Protein AF-A0A9P6BKG0-F1 (afdb_monomer)

Structure (mmCIF, N/CA/C/O backbone):
data_AF-A0A9P6BKG0-F1
#
_entry.id   AF-A0A9P6BKG0-F1
#
loop_
_atom_site.group_PDB
_atom_site.id
_atom_site.type_symbol
_atom_site.label_atom_id
_atom_site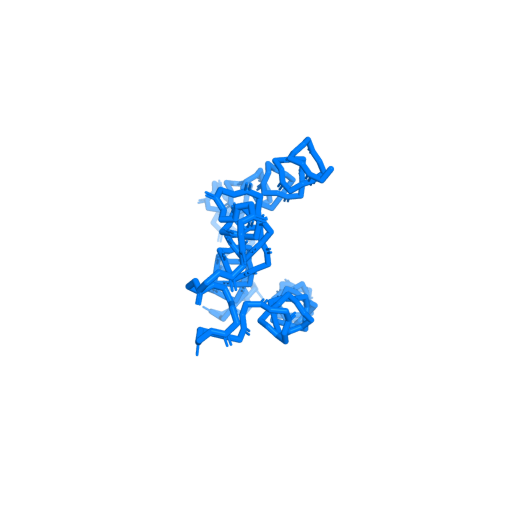.label_alt_id
_atom_site.label_comp_id
_atom_site.label_asym_id
_atom_site.label_entity_id
_atom_site.label_seq_id
_atom_site.pdbx_PDB_ins_code
_atom_site.Cartn_x
_atom_site.Cartn_y
_atom_site.Cartn_z
_atom_site.occupancy
_atom_site.B_iso_or_equiv
_atom_site.auth_seq_id
_atom_site.auth_comp_id
_atom_site.auth_asym_id
_atom_site.auth_atom_id
_atom_site.pdbx_PDB_model_num
ATOM 1 N N . ALA A 1 1 ? -1.657 -2.481 -17.716 1.00 84.94 1 ALA A N 1
ATOM 2 C CA . ALA A 1 1 ? -1.013 -2.441 -16.385 1.00 84.94 1 ALA A CA 1
ATOM 3 C C . ALA A 1 1 ? -1.294 -1.134 -15.640 1.00 84.94 1 ALA A C 1
ATOM 5 O O . ALA A 1 1 ? -1.682 -1.206 -14.482 1.00 84.94 1 ALA A O 1
ATOM 6 N N . TRP A 1 2 ? -1.176 0.038 -16.286 1.00 91.31 2 TRP A N 1
ATOM 7 C CA . TRP A 1 2 ? -1.363 1.331 -15.606 1.00 91.31 2 TRP A CA 1
ATOM 8 C C . TRP A 1 2 ? -2.754 1.499 -14.977 1.00 91.31 2 TRP A C 1
ATOM 10 O O . TRP A 1 2 ? -2.859 1.705 -13.772 1.00 91.31 2 TRP A O 1
ATOM 20 N N . ASN A 1 3 ? -3.816 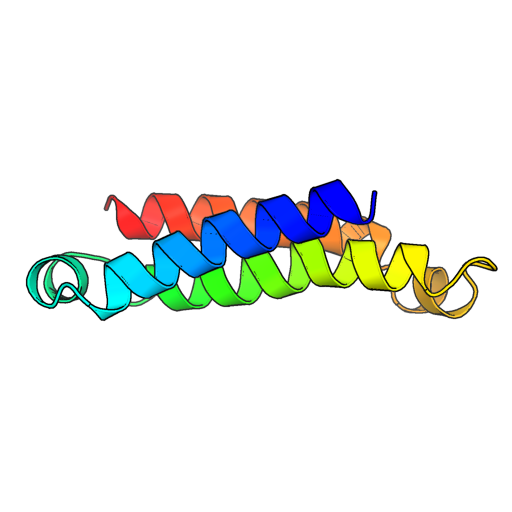1.278 -15.764 1.00 95.50 3 ASN A N 1
ATOM 21 C CA . ASN A 1 3 ? -5.197 1.306 -15.270 1.00 95.50 3 ASN A CA 1
ATOM 22 C C . ASN A 1 3 ? -5.438 0.307 -14.131 1.00 95.50 3 ASN A C 1
ATOM 24 O O . ASN A 1 3 ? -6.132 0.631 -13.178 1.00 95.50 3 ASN A O 1
ATOM 28 N N . SER A 1 4 ? -4.863 -0.895 -14.204 1.00 93.75 4 SER A N 1
ATOM 29 C CA . SER A 1 4 ? -5.030 -1.921 -13.169 1.00 93.75 4 SER A CA 1
ATOM 30 C C . SER A 1 4 ? -4.409 -1.490 -11.837 1.00 93.75 4 SER A C 1
ATOM 32 O O . SER A 1 4 ? -5.057 -1.610 -10.802 1.00 93.75 4 SER A O 1
ATOM 34 N N . ALA A 1 5 ? -3.189 -0.939 -11.862 1.00 94.12 5 ALA A N 1
ATOM 35 C CA . ALA A 1 5 ? -2.537 -0.406 -10.666 1.00 94.12 5 ALA A CA 1
ATOM 36 C C . ALA A 1 5 ? -3.312 0.783 -10.075 1.00 94.12 5 ALA A C 1
ATOM 38 O O . ALA A 1 5 ? -3.539 0.820 -8.868 1.00 94.12 5 ALA A O 1
ATOM 39 N N . ALA A 1 6 ? -3.814 1.686 -10.925 1.00 97.12 6 ALA A N 1
ATOM 40 C CA . ALA A 1 6 ? -4.639 2.813 -10.491 1.00 97.12 6 ALA A CA 1
ATOM 41 C C . ALA A 1 6 ? -5.952 2.365 -9.833 1.00 97.12 6 ALA A C 1
ATOM 43 O O . ALA A 1 6 ? -6.300 2.865 -8.765 1.00 97.12 6 ALA A O 1
ATOM 44 N N . HIS A 1 7 ? -6.650 1.384 -10.413 1.00 97.00 7 HIS A N 1
ATOM 45 C CA . HIS A 1 7 ? -7.872 0.834 -9.819 1.00 97.00 7 HIS A CA 1
ATOM 46 C C . HIS A 1 7 ? -7.600 0.182 -8.461 1.00 97.00 7 HIS A C 1
ATOM 48 O O . HIS A 1 7 ? -8.329 0.441 -7.507 1.00 97.00 7 HIS A O 1
ATOM 54 N N . ILE A 1 8 ? -6.541 -0.626 -8.340 1.00 94.50 8 ILE A N 1
ATOM 55 C CA . ILE A 1 8 ? -6.189 -1.272 -7.066 1.00 94.50 8 ILE A CA 1
ATOM 56 C C . ILE A 1 8 ? -5.836 -0.227 -6.005 1.00 94.50 8 ILE A C 1
ATOM 58 O O . ILE A 1 8 ? -6.305 -0.333 -4.870 1.00 94.50 8 ILE A O 1
ATOM 62 N N . GLN A 1 9 ? -5.060 0.796 -6.362 1.00 97.50 9 GLN A N 1
ATOM 63 C CA . GLN A 1 9 ? -4.743 1.895 -5.455 1.00 97.50 9 GLN A CA 1
ATOM 64 C C . GLN A 1 9 ? -5.998 2.647 -5.008 1.00 97.50 9 GLN A C 1
ATOM 66 O O . GLN A 1 9 ? -6.149 2.912 -3.816 1.00 97.50 9 GLN A O 1
ATOM 71 N N . LEU A 1 10 ? -6.903 2.962 -5.936 1.00 98.00 10 LEU A N 1
ATOM 72 C CA . LEU A 1 10 ? -8.143 3.669 -5.630 1.00 98.00 10 LEU A CA 1
ATOM 73 C C . LEU A 1 10 ? -9.026 2.866 -4.668 1.00 98.00 10 LEU A C 1
ATOM 75 O O . LEU A 1 10 ? -9.488 3.415 -3.672 1.00 98.00 10 LEU A O 1
ATOM 79 N N . MET A 1 11 ? -9.207 1.565 -4.913 1.00 97.38 11 MET A N 1
ATOM 80 C CA . MET A 1 11 ? -10.011 0.696 -4.045 1.00 97.38 11 MET A CA 1
ATOM 81 C C . MET A 1 11 ? -9.496 0.685 -2.598 1.00 97.38 11 MET A C 1
ATOM 83 O O . MET A 1 11 ? -10.279 0.825 -1.659 1.00 97.38 11 MET A O 1
ATOM 87 N N . HIS A 1 12 ? -8.178 0.580 -2.403 1.00 97.00 12 HIS A N 1
ATOM 88 C CA . HIS A 1 12 ? -7.586 0.595 -1.061 1.00 97.00 12 HIS A CA 1
ATOM 89 C C . HIS A 1 12 ? -7.566 1.994 -0.435 1.00 97.00 12 HIS A C 1
ATOM 91 O O . HIS A 1 12 ? -7.721 2.113 0.779 1.00 97.00 12 HIS A O 1
ATOM 97 N N . ALA A 1 13 ? -7.436 3.056 -1.235 1.00 97.25 13 ALA A N 1
ATOM 98 C CA . ALA A 1 13 ? -7.559 4.428 -0.751 1.00 97.25 13 ALA A CA 1
ATOM 99 C C . ALA A 1 13 ? -8.973 4.712 -0.222 1.00 97.25 13 ALA A C 1
ATOM 101 O O . ALA A 1 13 ? -9.114 5.279 0.861 1.00 97.25 13 ALA A O 1
ATOM 102 N N . VAL A 1 14 ? -10.015 4.260 -0.928 1.00 97.56 14 VAL A N 1
ATOM 103 C CA . VAL A 1 14 ? -11.403 4.363 -0.450 1.00 97.56 14 VAL A CA 1
ATOM 104 C C . VAL A 1 14 ? -11.594 3.571 0.845 1.00 97.56 14 VAL A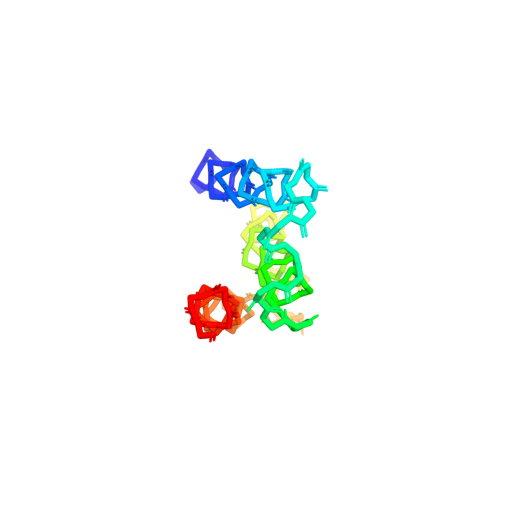 C 1
ATOM 106 O O . VAL A 1 14 ? -12.195 4.089 1.784 1.00 97.56 14 VAL A O 1
ATOM 109 N N . ALA A 1 15 ? -11.039 2.359 0.943 1.00 95.12 15 ALA A N 1
ATOM 110 C CA . ALA A 1 15 ? -11.106 1.571 2.173 1.00 95.12 15 ALA A CA 1
ATOM 111 C C . ALA A 1 15 ? -10.420 2.280 3.359 1.00 95.12 15 ALA A C 1
ATOM 113 O O . ALA A 1 15 ? -11.000 2.376 4.438 1.00 95.12 15 ALA A O 1
ATOM 114 N N . LEU A 1 16 ? -9.226 2.845 3.153 1.00 95.88 16 LEU A N 1
ATOM 115 C CA . LEU A 1 16 ? -8.510 3.622 4.173 1.00 95.88 16 LEU A CA 1
ATOM 116 C C . LEU A 1 16 ? -9.282 4.873 4.604 1.00 95.88 16 LEU A C 1
ATOM 118 O O . LEU A 1 16 ? -9.358 5.164 5.799 1.00 95.88 16 LEU A O 1
ATOM 122 N N . LEU A 1 17 ? -9.890 5.589 3.654 1.00 96.69 17 LEU A N 1
ATOM 123 C CA . LEU A 1 17 ? -10.758 6.724 3.962 1.00 96.69 17 LEU A CA 1
ATOM 124 C C . LEU A 1 17 ? -11.951 6.278 4.813 1.00 96.69 17 LEU A C 1
ATOM 126 O O . LEU A 1 17 ? -12.192 6.879 5.858 1.00 96.69 17 LEU A O 1
ATOM 130 N N . ALA A 1 18 ? -12.632 5.193 4.441 1.00 94.50 18 ALA A N 1
ATOM 131 C CA . ALA A 1 18 ? -13.757 4.654 5.206 1.00 94.50 18 ALA A CA 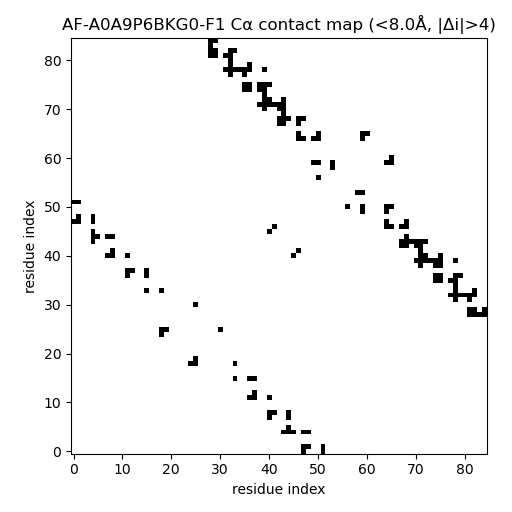1
ATOM 132 C C . ALA A 1 18 ? -13.364 4.264 6.645 1.00 94.50 18 ALA A C 1
ATOM 134 O O . ALA A 1 18 ? -14.097 4.575 7.584 1.00 94.50 18 ALA A O 1
ATOM 135 N N . ILE A 1 19 ? -12.188 3.653 6.836 1.00 92.88 19 ILE A N 1
ATOM 136 C CA . ILE A 1 19 ? -11.648 3.327 8.167 1.00 92.88 19 ILE A CA 1
ATOM 137 C C . ILE A 1 19 ? -11.380 4.607 8.971 1.00 92.88 19 ILE A C 1
ATOM 139 O O . ILE A 1 19 ? -11.775 4.699 10.132 1.00 92.88 19 ILE A O 1
ATOM 143 N N . SER A 1 20 ? -10.747 5.612 8.355 1.00 92.88 20 SER A N 1
ATOM 144 C CA . SER A 1 20 ? -10.380 6.868 9.029 1.00 92.88 20 SER A CA 1
ATOM 145 C C . SER A 1 20 ? -11.586 7.690 9.493 1.00 92.88 20 SER A C 1
ATOM 147 O O . SER A 1 20 ? -11.508 8.373 10.510 1.00 92.88 20 SER A O 1
ATOM 149 N N . GLN A 1 21 ? -12.706 7.608 8.767 1.00 94.69 21 GLN A N 1
ATOM 150 C CA . GLN A 1 21 ? -13.935 8.347 9.067 1.00 94.69 21 GLN A CA 1
ATOM 151 C C . GLN A 1 21 ? -14.839 7.624 10.075 1.00 94.69 21 GLN A C 1
ATOM 153 O O . GLN A 1 21 ? -15.866 8.170 10.472 1.00 94.69 21 GLN A O 1
ATOM 158 N N . SER A 1 22 ? -14.482 6.407 10.498 1.00 92.81 22 SER A N 1
ATOM 159 C CA . SER A 1 22 ? -15.293 5.598 11.406 1.00 92.81 22 SER A CA 1
ATOM 160 C C . SER A 1 22 ? -14.549 5.318 12.718 1.00 92.81 22 SER A C 1
ATOM 162 O O . SER A 1 22 ? -13.842 4.312 12.837 1.00 92.81 22 SER A O 1
ATOM 164 N N . PRO A 1 23 ? -14.723 6.169 13.750 1.00 88.69 23 PRO A N 1
ATOM 165 C CA . PRO A 1 23 ? -14.061 5.995 15.045 1.00 88.69 23 PRO A CA 1
ATOM 166 C C . PRO A 1 23 ? -14.372 4.647 15.706 1.00 88.69 23 PRO A C 1
ATOM 168 O O . PRO A 1 23 ? -13.526 4.069 16.383 1.00 88.69 23 PRO A O 1
ATOM 171 N N . SER A 1 24 ? -15.582 4.122 15.492 1.00 89.56 24 SER A N 1
ATOM 172 C CA . SER A 1 24 ? -16.017 2.835 16.038 1.00 89.56 24 SER A CA 1
ATOM 173 C C . SER A 1 24 ? -15.321 1.642 15.380 1.00 89.56 24 SER A C 1
ATOM 175 O O . SER A 1 24 ? -15.083 0.647 16.062 1.00 89.56 24 SER A O 1
ATOM 177 N N . VAL A 1 25 ? -14.984 1.739 14.090 1.00 88.19 25 VAL A N 1
ATOM 178 C CA . VAL A 1 25 ? -14.166 0.745 13.377 1.00 88.19 25 VAL A CA 1
ATOM 179 C C . VAL A 1 25 ? -12.719 0.859 13.832 1.00 88.19 25 VAL A C 1
ATOM 181 O O . VAL A 1 25 ? -12.113 -0.147 14.186 1.00 88.19 25 VAL A O 1
ATOM 184 N N . LEU A 1 26 ? -12.190 2.082 13.907 1.00 87.12 26 LEU A N 1
ATOM 185 C CA . LEU A 1 26 ? -10.811 2.330 14.321 1.00 87.12 26 LEU A CA 1
ATOM 186 C C . LEU A 1 26 ? -10.521 1.812 15.741 1.00 87.12 26 LEU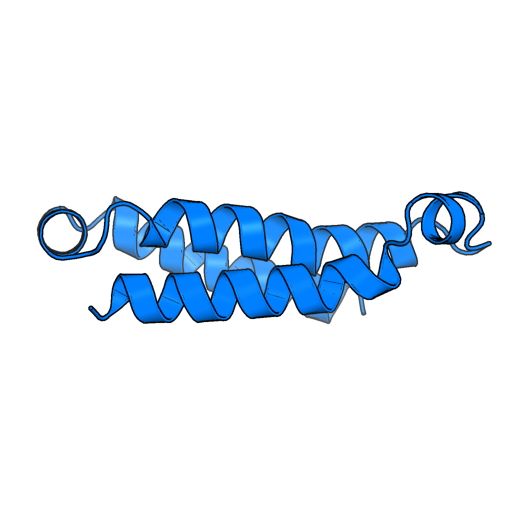 A C 1
ATOM 188 O O . LEU A 1 26 ? -9.437 1.303 15.997 1.00 87.12 26 LEU A O 1
ATOM 192 N N . ALA A 1 27 ? -11.499 1.904 16.647 1.00 87.12 27 ALA A N 1
ATOM 193 C CA . ALA A 1 27 ? -11.383 1.397 18.014 1.00 87.12 27 ALA A CA 1
ATOM 194 C C . ALA A 1 27 ? -11.452 -0.138 18.124 1.00 87.12 27 ALA A C 1
ATOM 196 O O . ALA A 1 27 ? -10.982 -0.692 19.114 1.00 87.12 27 ALA A O 1
ATOM 197 N N . ARG A 1 28 ? -12.071 -0.822 17.152 1.00 88.38 28 ARG A N 1
ATOM 198 C CA . ARG A 1 28 ? -12.250 -2.287 17.162 1.00 88.38 28 ARG A CA 1
ATOM 199 C C . ARG A 1 28 ? -11.211 -3.025 16.335 1.00 88.38 28 ARG A C 1
ATOM 201 O O . ARG A 1 28 ? -11.016 -4.208 16.555 1.00 88.38 28 ARG A O 1
ATOM 208 N N . THR A 1 29 ? -10.596 -2.342 15.379 1.00 90.00 29 THR A N 1
ATOM 209 C CA . THR A 1 29 ? -9.654 -2.949 14.450 1.00 90.00 29 THR A CA 1
ATOM 210 C C . THR A 1 29 ? -8.224 -2.905 14.973 1.00 90.00 29 THR A C 1
ATOM 212 O O . THR A 1 29 ? -7.853 -2.042 15.776 1.00 90.00 29 THR A O 1
ATOM 215 N N . SER A 1 30 ? -7.380 -3.808 14.484 1.00 92.69 30 SER A N 1
ATOM 216 C CA . SER A 1 30 ? -5.961 -3.794 14.811 1.00 92.69 30 SER A CA 1
ATOM 217 C C . SER A 1 30 ? -5.291 -2.485 14.386 1.00 92.69 30 SER A C 1
ATOM 219 O O . SER A 1 30 ? -5.414 -2.030 13.246 1.00 92.69 30 SER A O 1
ATOM 221 N N . ARG A 1 31 ? -4.438 -1.935 15.263 1.00 92.38 31 ARG A N 1
ATOM 222 C CA . ARG A 1 31 ? -3.581 -0.768 14.963 1.00 92.38 31 ARG A CA 1
ATOM 223 C C . ARG A 1 31 ? -2.680 -0.958 13.733 1.00 92.38 31 ARG A C 1
ATOM 225 O O . ARG A 1 31 ? -2.118 0.015 13.236 1.00 92.38 31 ARG A O 1
ATOM 232 N N . TYR A 1 32 ? -2.507 -2.198 13.273 1.00 94.56 32 TYR A N 1
ATOM 233 C CA . TYR A 1 32 ? -1.705 -2.542 12.102 1.00 94.56 32 TYR A CA 1
ATOM 234 C C . TYR A 1 32 ? -2.504 -2.561 10.791 1.00 94.56 32 TYR A C 1
ATOM 236 O O . TYR A 1 32 ? -1.880 -2.509 9.734 1.00 94.56 32 TYR A O 1
ATOM 244 N N . ALA A 1 33 ? -3.842 -2.575 10.827 1.00 95.06 33 ALA A N 1
ATOM 245 C CA . ALA A 1 33 ? -4.682 -2.691 9.633 1.00 95.06 33 ALA A CA 1
ATOM 246 C C . ALA A 1 33 ? -4.419 -1.562 8.621 1.00 95.06 33 ALA A C 1
ATOM 248 O O . ALA A 1 33 ? -3.988 -1.814 7.495 1.00 95.06 33 ALA A O 1
ATOM 249 N N . ALA A 1 34 ? -4.588 -0.303 9.040 1.00 94.88 34 ALA A N 1
ATOM 250 C CA . ALA A 1 34 ? -4.396 0.847 8.157 1.00 94.88 34 ALA A CA 1
ATOM 251 C C . ALA A 1 34 ? -2.938 1.002 7.658 1.00 94.88 34 ALA A C 1
ATOM 253 O O . ALA A 1 34 ? -2.750 1.171 6.451 1.00 94.88 34 ALA A O 1
ATOM 254 N N . PRO A 1 35 ? -1.889 0.882 8.503 1.00 96.38 35 PRO A N 1
ATOM 255 C CA . PRO A 1 35 ? -0.505 0.904 8.026 1.00 96.38 35 PRO A CA 1
ATOM 256 C C . PRO A 1 35 ? -0.178 -0.206 7.020 1.00 96.38 35 PRO A C 1
ATOM 258 O O . PRO A 1 35 ? 0.465 0.070 6.008 1.00 96.38 35 PRO A O 1
ATOM 261 N N . LEU A 1 36 ? -0.635 -1.442 7.253 1.00 97.31 36 LEU A N 1
ATOM 262 C CA . LEU A 1 36 ? -0.409 -2.562 6.332 1.00 97.31 36 LEU A CA 1
ATOM 263 C C . LEU A 1 36 ? -1.102 -2.333 4.989 1.00 97.31 36 LEU A C 1
ATOM 265 O O . LEU A 1 36 ? -0.498 -2.559 3.941 1.00 97.31 36 LEU A O 1
ATOM 269 N N . MET A 1 37 ? -2.338 -1.830 5.004 1.00 97.12 37 MET A N 1
ATOM 270 C CA . MET A 1 37 ? -3.058 -1.486 3.778 1.00 97.12 37 MET A CA 1
ATOM 271 C C . MET A 1 37 ? -2.356 -0.363 3.005 1.00 97.12 37 MET A C 1
ATOM 273 O O . MET A 1 37 ? -2.203 -0.459 1.787 1.00 97.12 37 MET A O 1
ATOM 277 N N . LEU A 1 38 ? -1.876 0.676 3.694 1.00 97.44 38 LEU A N 1
ATOM 278 C CA . LEU A 1 38 ? -1.168 1.794 3.069 1.00 97.44 38 LEU A CA 1
ATOM 279 C C . LEU A 1 38 ? 0.165 1.350 2.450 1.00 97.44 38 LEU A C 1
ATOM 281 O O . LEU A 1 38 ? 0.400 1.572 1.260 1.00 97.44 38 LEU A O 1
ATOM 285 N N . VAL A 1 39 ? 1.018 0.690 3.239 1.00 97.56 39 VAL A N 1
ATOM 286 C CA . VAL A 1 39 ? 2.333 0.209 2.789 1.00 97.56 39 VAL A CA 1
ATOM 287 C C . VAL A 1 39 ? 2.169 -0.840 1.692 1.00 97.56 39 VAL A C 1
ATOM 289 O O . VAL A 1 39 ? 2.829 -0.752 0.658 1.00 97.56 39 VAL A O 1
ATOM 292 N N . GLY A 1 40 ? 1.246 -1.788 1.862 1.00 97.12 40 GLY A N 1
ATOM 293 C CA . GLY A 1 40 ? 0.946 -2.802 0.856 1.00 97.12 40 GLY A CA 1
ATOM 294 C C . GLY A 1 40 ? 0.482 -2.193 -0.468 1.00 97.12 40 GLY A C 1
ATOM 295 O O . GLY A 1 40 ? 0.984 -2.580 -1.522 1.00 97.12 40 GLY A O 1
ATOM 296 N N . THR A 1 41 ? -0.396 -1.184 -0.431 1.00 97.44 41 THR A N 1
ATOM 297 C CA . THR A 1 41 ? -0.861 -0.474 -1.637 1.00 97.44 41 THR A CA 1
ATOM 298 C C . THR A 1 41 ? 0.285 0.243 -2.344 1.00 97.44 41 THR A C 1
ATOM 300 O O . THR A 1 41 ? 0.400 0.149 -3.570 1.00 97.44 41 THR A O 1
ATOM 303 N N . ALA A 1 42 ? 1.137 0.938 -1.584 1.00 96.56 42 ALA A N 1
ATOM 304 C CA . ALA A 1 42 ? 2.285 1.661 -2.118 1.00 96.56 42 ALA A CA 1
ATOM 305 C C . ALA A 1 42 ? 3.306 0.710 -2.762 1.00 96.56 42 ALA A C 1
ATOM 307 O O . ALA A 1 42 ? 3.748 0.959 -3.881 1.00 96.56 42 ALA A O 1
ATOM 308 N N . LEU A 1 43 ? 3.627 -0.412 -2.110 1.00 95.69 43 LEU A N 1
ATOM 309 C CA . LEU A 1 43 ? 4.526 -1.430 -2.662 1.00 95.69 43 LEU A CA 1
ATOM 310 C C . LEU A 1 43 ? 3.922 -2.103 -3.903 1.00 95.69 43 LEU A C 1
ATOM 312 O O . LEU A 1 43 ? 4.591 -2.232 -4.930 1.00 95.69 43 LEU A O 1
ATOM 316 N N . PHE A 1 44 ? 2.650 -2.499 -3.840 1.00 95.38 44 PHE A N 1
ATOM 317 C CA . PHE A 1 44 ? 1.983 -3.207 -4.929 1.00 95.38 44 PHE A CA 1
ATOM 318 C C . PHE A 1 44 ? 1.802 -2.315 -6.163 1.00 95.38 44 PHE A C 1
ATOM 320 O O . PHE A 1 44 ? 2.329 -2.613 -7.231 1.00 95.38 44 PHE A O 1
ATOM 327 N N . SER A 1 45 ? 1.094 -1.194 -6.022 1.00 96.38 45 SER A N 1
ATOM 328 C CA . SER A 1 45 ? 0.776 -0.320 -7.159 1.00 96.38 45 SER A CA 1
ATOM 329 C C . SER A 1 45 ? 1.996 0.490 -7.596 1.00 96.38 45 SER A C 1
ATOM 331 O O . SER A 1 45 ? 2.236 0.638 -8.793 1.00 96.38 45 SER A O 1
ATOM 333 N N . GLY A 1 46 ? 2.820 0.940 -6.643 1.00 94.25 46 GLY A N 1
ATOM 334 C CA . GLY A 1 46 ? 4.055 1.671 -6.923 1.00 94.25 46 GLY A CA 1
ATOM 335 C C . GLY A 1 46 ? 5.082 0.841 -7.690 1.00 94.25 46 GLY A C 1
ATOM 336 O O . GLY A 1 46 ? 5.691 1.362 -8.623 1.00 94.25 46 GLY A O 1
ATOM 337 N N . SER A 1 47 ? 5.230 -0.456 -7.386 1.00 94.25 47 SER A N 1
ATOM 338 C CA . SER A 1 47 ? 6.110 -1.332 -8.178 1.00 94.25 47 SER A CA 1
ATOM 339 C C . SER A 1 47 ? 5.624 -1.489 -9.621 1.00 94.25 47 SER A C 1
ATOM 341 O O . SER A 1 47 ? 6.439 -1.429 -10.541 1.00 94.25 47 SER A O 1
ATOM 343 N N . ILE A 1 48 ? 4.309 -1.602 -9.846 1.00 93.75 48 ILE A N 1
ATOM 344 C CA . ILE A 1 48 ? 3.738 -1.659 -11.200 1.00 93.75 48 ILE A CA 1
ATOM 345 C C . ILE A 1 48 ? 3.958 -0.336 -11.944 1.00 93.75 48 ILE A C 1
ATOM 347 O O . ILE A 1 48 ? 4.331 -0.368 -13.116 1.00 93.75 48 ILE A O 1
ATOM 351 N N . TYR A 1 49 ? 3.776 0.818 -11.294 1.00 94.50 49 TYR A N 1
ATOM 352 C CA . TYR A 1 49 ? 4.092 2.105 -11.923 1.00 94.50 49 TYR A CA 1
ATOM 353 C C . TYR A 1 49 ? 5.572 2.214 -12.278 1.00 94.50 49 TYR A C 1
ATOM 355 O O . TYR A 1 49 ? 5.888 2.590 -13.402 1.00 94.50 49 TYR A O 1
ATOM 363 N N . GLY A 1 50 ? 6.471 1.826 -11.369 1.00 92.44 50 GLY A N 1
ATOM 364 C CA . GLY A 1 50 ? 7.910 1.813 -11.635 1.00 92.44 50 GLY A CA 1
ATOM 365 C C . GLY A 1 50 ? 8.273 0.935 -12.835 1.00 92.44 50 GLY A C 1
ATOM 366 O O . GLY A 1 50 ? 9.025 1.369 -13.699 1.00 9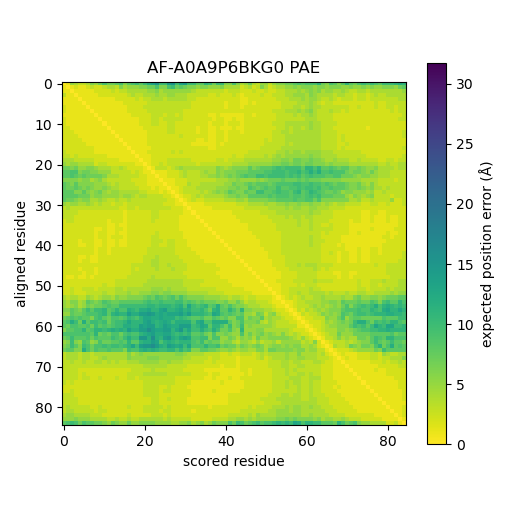2.44 50 GLY A O 1
ATOM 367 N N . LEU A 1 51 ? 7.660 -0.248 -12.952 1.00 91.69 51 LEU A N 1
ATOM 368 C CA . LEU A 1 51 ? 7.849 -1.144 -14.099 1.00 91.69 51 LEU A CA 1
ATOM 369 C C . LEU A 1 51 ? 7.335 -0.565 -15.427 1.00 91.69 51 LEU A C 1
ATOM 371 O O . LEU A 1 51 ? 7.850 -0.929 -16.480 1.00 91.69 51 LEU A O 1
ATOM 375 N N . ILE A 1 52 ? 6.306 0.286 -15.399 1.00 92.38 52 ILE A N 1
ATOM 376 C CA . ILE A 1 52 ? 5.753 0.937 -16.600 1.00 92.38 52 ILE A CA 1
ATOM 377 C C . ILE A 1 52 ? 6.602 2.144 -17.009 1.00 92.38 52 ILE A C 1
ATOM 379 O O . ILE A 1 52 ? 6.798 2.374 -18.199 1.00 92.38 52 ILE A O 1
ATOM 383 N N . LEU A 1 53 ? 7.088 2.911 -16.031 1.00 93.25 53 LEU A N 1
ATOM 384 C CA . LEU A 1 53 ? 7.886 4.121 -16.248 1.00 93.25 53 LEU A CA 1
ATOM 385 C C . LEU A 1 53 ? 9.339 3.826 -16.649 1.00 93.25 53 LEU A C 1
ATOM 387 O O . LEU A 1 53 ? 10.037 4.729 -17.099 1.00 93.25 53 LEU A O 1
ATOM 391 N N . ASP A 1 54 ? 9.784 2.577 -16.516 1.00 91.62 54 ASP A N 1
ATOM 392 C CA . ASP A 1 54 ? 11.112 2.106 -16.908 1.00 91.62 54 ASP A CA 1
ATOM 393 C C . ASP A 1 54 ? 11.021 1.086 -18.063 1.00 91.62 54 ASP A C 1
ATOM 395 O O . ASP A 1 54 ? 11.154 -0.127 -17.850 1.00 91.62 54 ASP A O 1
ATOM 399 N N . PRO A 1 55 ? 10.773 1.552 -19.302 1.00 83.69 55 PRO A N 1
ATOM 400 C CA . PRO A 1 55 ? 10.566 0.684 -20.461 1.00 83.69 55 PRO A CA 1
ATOM 401 C C . PRO A 1 55 ? 11.790 -0.181 -20.794 1.00 83.69 55 PRO A C 1
ATOM 403 O O . PRO A 1 55 ? 11.629 -1.309 -21.263 1.00 83.69 55 PRO A O 1
ATOM 4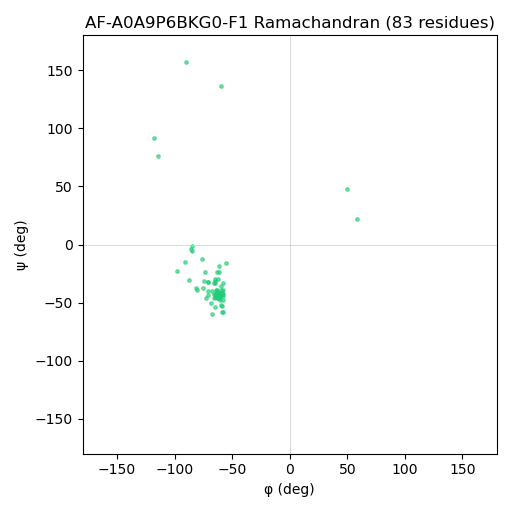06 N N . GLU A 1 56 ? 13.003 0.295 -20.496 1.00 88.75 56 GLU A N 1
ATOM 407 C CA . GLU A 1 56 ? 14.249 -0.459 -20.707 1.00 88.75 56 GLU A CA 1
ATOM 408 C C . GLU A 1 56 ? 14.587 -1.414 -19.547 1.00 88.75 56 GLU A C 1
ATOM 410 O O . GLU A 1 56 ? 15.497 -2.242 -19.645 1.00 88.75 56 GLU A O 1
ATOM 415 N N . ARG A 1 57 ? 13.803 -1.372 -18.460 1.00 83.31 57 ARG A N 1
ATOM 416 C CA . ARG A 1 57 ? 13.958 -2.183 -17.240 1.00 83.31 57 ARG A CA 1
ATOM 417 C C . ARG A 1 57 ? 15.310 -2.022 -16.541 1.00 83.31 57 ARG A C 1
ATOM 419 O O . ARG A 1 57 ? 15.716 -2.917 -15.789 1.00 83.31 57 ARG A O 1
ATOM 426 N N . THR A 1 58 ? 16.005 -0.916 -16.774 1.00 84.00 58 THR A N 1
ATOM 427 C CA . THR A 1 58 ? 17.363 -0.673 -16.277 1.00 84.00 58 THR A CA 1
ATOM 428 C C . THR A 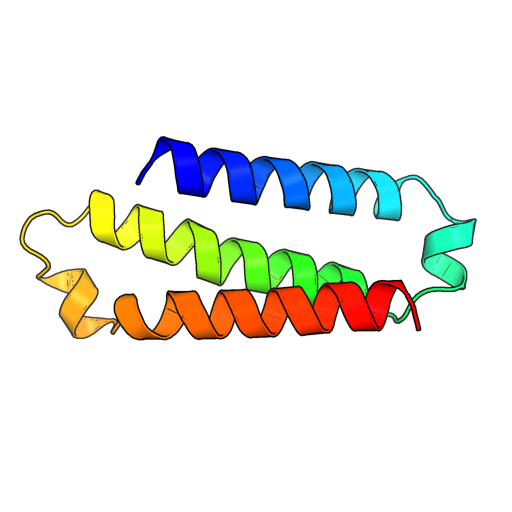1 58 ? 17.359 -0.511 -14.759 1.00 84.00 58 THR A C 1
ATOM 430 O O . THR A 1 58 ? 18.071 -1.217 -14.042 1.00 84.00 58 THR A O 1
ATOM 433 N N . TRP A 1 59 ? 16.485 0.352 -14.246 1.00 81.25 59 TRP A N 1
ATOM 434 C CA . TRP A 1 59 ? 16.347 0.611 -12.811 1.00 81.25 59 TRP A CA 1
ATOM 435 C C . TRP A 1 59 ? 15.497 -0.459 -12.114 1.00 81.25 59 TRP A C 1
ATOM 437 O O . TRP A 1 59 ? 15.810 -0.909 -11.014 1.00 81.25 59 TRP A O 1
ATOM 447 N N . SER A 1 60 ? 14.453 -0.949 -12.775 1.00 82.00 60 SER A N 1
ATOM 448 C CA . SER A 1 60 ? 13.499 -1.915 -12.228 1.00 82.00 60 SER A CA 1
ATOM 449 C C . SER A 1 60 ? 14.122 -3.279 -11.947 1.00 82.00 60 SER A C 1
ATOM 451 O O . SER A 1 60 ? 13.716 -3.956 -10.997 1.00 82.00 60 SER A O 1
ATOM 453 N N . ARG A 1 61 ? 15.110 -3.695 -12.756 1.00 77.56 61 ARG A N 1
ATOM 454 C CA . ARG A 1 61 ? 15.916 -4.898 -12.492 1.00 77.56 61 ARG A CA 1
ATOM 455 C C . ARG A 1 61 ? 16.861 -4.687 -11.315 1.00 77.56 61 ARG A C 1
ATOM 457 O O . ARG A 1 61 ? 16.937 -5.567 -10.461 1.00 77.56 61 ARG A O 1
ATOM 464 N N . ALA A 1 62 ? 17.521 -3.529 -11.243 1.00 75.69 62 ALA A N 1
ATOM 465 C CA . ALA A 1 62 ? 18.406 -3.184 -10.133 1.00 75.69 62 ALA A CA 1
ATOM 466 C C . ALA A 1 62 ? 17.649 -3.149 -8.792 1.00 75.69 62 ALA A C 1
ATOM 468 O O . ALA A 1 62 ? 18.108 -3.729 -7.810 1.00 75.69 62 ALA A O 1
ATOM 469 N N . LEU A 1 63 ? 16.447 -2.562 -8.772 1.00 79.06 63 LEU A N 1
ATOM 470 C CA . LEU A 1 63 ? 15.601 -2.471 -7.575 1.00 79.06 63 LEU A CA 1
ATOM 471 C C . LEU A 1 63 ? 14.733 -3.700 -7.318 1.00 79.06 63 LEU A C 1
ATOM 473 O O . LEU A 1 63 ? 14.009 -3.732 -6.326 1.00 79.06 63 LEU A O 1
ATOM 477 N N . LYS A 1 64 ? 14.786 -4.710 -8.193 1.00 83.38 64 LYS A N 1
ATOM 478 C CA . LYS A 1 64 ? 13.964 -5.922 -8.088 1.00 83.38 64 LYS A CA 1
ATOM 479 C C . LYS A 1 64 ? 12.482 -5.584 -7.871 1.00 83.38 64 LYS A C 1
ATOM 481 O O . LYS A 1 64 ? 11.824 -6.173 -7.017 1.00 83.38 64 LYS A O 1
ATOM 486 N N . LEU A 1 65 ? 11.935 -4.662 -8.668 1.00 82.56 65 LEU A N 1
ATOM 487 C CA . LEU A 1 65 ? 10.530 -4.248 -8.541 1.00 82.56 65 LEU A CA 1
ATOM 488 C C . LEU A 1 65 ? 9.543 -5.406 -8.780 1.00 82.56 65 LEU A C 1
ATOM 490 O O . LEU A 1 65 ? 8.441 -5.385 -8.247 1.00 82.56 65 LEU A O 1
ATOM 494 N N . GLY A 1 66 ? 9.950 -6.448 -9.518 1.00 79.38 66 GLY A N 1
ATOM 495 C CA . GLY A 1 66 ? 9.130 -7.641 -9.765 1.00 79.38 66 GLY A CA 1
ATOM 496 C C . GLY A 1 66 ? 8.712 -8.377 -8.480 1.00 79.38 66 GLY A C 1
ATOM 497 O O . GLY A 1 66 ? 7.517 -8.504 -8.232 1.00 79.38 66 GLY A O 1
ATOM 498 N N . PRO A 1 67 ? 9.655 -8.833 -7.634 1.00 87.69 67 PRO A N 1
ATOM 499 C CA . PRO A 1 67 ? 9.342 -9.428 -6.328 1.00 87.69 67 PRO A CA 1
ATOM 500 C C . PRO A 1 67 ? 8.625 -8.507 -5.328 1.00 87.69 67 PRO A C 1
ATOM 502 O O . PRO A 1 67 ? 8.019 -9.000 -4.378 1.00 87.69 67 PRO A O 1
ATOM 505 N N . ILE A 1 68 ? 8.667 -7.185 -5.514 1.00 91.12 68 ILE A N 1
ATOM 506 C CA . ILE A 1 68 ? 7.992 -6.241 -4.611 1.00 91.12 68 ILE A CA 1
ATOM 507 C C . ILE A 1 68 ? 6.469 -6.309 -4.774 1.00 91.12 68 ILE A C 1
ATOM 509 O O . ILE A 1 68 ? 5.750 -6.171 -3.786 1.00 91.12 68 ILE A O 1
ATOM 513 N N . THR A 1 69 ? 5.960 -6.591 -5.976 1.00 90.62 69 THR A N 1
ATOM 514 C CA . THR A 1 69 ? 4.516 -6.736 -6.211 1.00 90.62 69 THR A CA 1
ATOM 515 C C . THR A 1 69 ? 3.876 -7.845 -5.351 1.00 90.62 69 THR A C 1
ATOM 517 O O . THR A 1 69 ? 2.936 -7.534 -4.619 1.00 90.62 69 THR A O 1
ATOM 520 N N . PRO A 1 70 ? 4.356 -9.109 -5.327 1.00 92.19 70 PRO A N 1
ATOM 521 C CA . PRO A 1 70 ? 3.782 -10.135 -4.454 1.00 92.19 70 PRO A CA 1
ATOM 522 C C . PRO A 1 70 ? 3.971 -9.834 -2.960 1.00 92.19 70 PRO A C 1
ATOM 524 O O . PRO A 1 70 ? 3.069 -10.123 -2.178 1.00 92.19 70 PRO A O 1
ATOM 527 N N . LEU A 1 71 ? 5.075 -9.194 -2.553 1.00 95.56 71 LEU A N 1
ATOM 528 C CA . LEU A 1 71 ? 5.252 -8.728 -1.168 1.00 95.56 71 LEU A CA 1
ATOM 529 C C . LEU A 1 71 ? 4.206 -7.675 -0.781 1.00 95.56 71 LEU A C 1
ATOM 531 O O . LEU A 1 71 ? 3.592 -7.776 0.281 1.00 95.56 71 LEU A O 1
ATOM 535 N N . GLY A 1 72 ? 3.946 -6.701 -1.655 1.00 95.06 72 GLY A N 1
ATOM 536 C CA . GLY A 1 72 ? 2.869 -5.730 -1.469 1.00 95.06 72 GLY A CA 1
ATOM 537 C C . GLY A 1 72 ? 1.501 -6.407 -1.348 1.00 95.06 72 GLY A C 1
ATOM 538 O O . GLY A 1 72 ? 0.736 -6.078 -0.446 1.00 95.06 72 GLY A O 1
ATOM 539 N N . GLY A 1 73 ? 1.229 -7.418 -2.181 1.00 95.50 73 GLY A N 1
ATOM 540 C CA . GLY A 1 73 ? -0.011 -8.201 -2.136 1.00 95.50 73 GLY A CA 1
ATOM 541 C C . GLY A 1 73 ? -0.186 -8.982 -0.830 1.00 95.50 73 GLY A C 1
ATOM 542 O O . GLY A 1 73 ? -1.252 -8.929 -0.223 1.00 95.50 73 GLY A O 1
ATOM 543 N N . LEU A 1 74 ? 0.869 -9.642 -0.344 1.00 96.88 74 LEU A N 1
ATOM 544 C CA . LEU A 1 74 ? 0.861 -10.311 0.964 1.00 96.88 74 LEU A CA 1
ATOM 545 C C . LEU A 1 74 ? 0.621 -9.318 2.105 1.00 96.88 74 LEU A C 1
ATOM 547 O O . LEU A 1 74 ? -0.165 -9.587 3.010 1.00 96.88 74 LEU A O 1
ATOM 551 N N . THR A 1 75 ? 1.249 -8.145 2.031 1.00 96.88 75 THR A N 1
ATOM 552 C CA . THR A 1 75 ? 1.077 -7.079 3.028 1.00 96.88 75 THR A CA 1
ATOM 553 C C . THR A 1 75 ? -0.369 -6.569 3.044 1.00 96.88 75 THR A C 1
ATOM 555 O O . THR A 1 75 ? -0.934 -6.365 4.118 1.00 96.88 75 THR A O 1
ATOM 558 N N . LEU A 1 76 ? -1.000 -6.435 1.870 1.00 96.88 76 LEU A N 1
ATOM 559 C CA . LEU A 1 76 ? -2.422 -6.102 1.739 1.00 96.88 76 LEU A CA 1
ATOM 560 C C . LEU A 1 76 ? -3.326 -7.176 2.349 1.00 96.88 76 LEU A C 1
ATOM 562 O O . LEU A 1 76 ? -4.235 -6.833 3.100 1.00 96.88 76 LEU A O 1
ATOM 566 N N . ILE A 1 77 ? -3.064 -8.457 2.075 1.00 96.88 77 ILE A N 1
ATOM 567 C CA . ILE A 1 77 ? -3.816 -9.576 2.666 1.00 96.88 77 ILE A CA 1
ATOM 568 C C . ILE A 1 77 ? -3.734 -9.516 4.197 1.00 96.88 77 ILE A C 1
ATOM 570 O O . ILE A 1 77 ? -4.766 -9.558 4.865 1.00 96.88 77 ILE A O 1
ATOM 574 N N . CYS A 1 78 ? -2.535 -9.333 4.758 1.00 97.00 78 CYS A N 1
ATOM 575 C CA . CYS A 1 78 ? -2.357 -9.151 6.200 1.00 97.00 78 CYS A CA 1
ATOM 576 C C . CYS A 1 78 ? -3.112 -7.923 6.732 1.00 97.00 78 CYS A C 1
ATOM 578 O O . CYS A 1 78 ? -3.691 -7.994 7.812 1.00 97.00 78 CYS A O 1
ATOM 580 N N . GLY A 1 79 ? -3.137 -6.816 5.983 1.00 96.25 79 GLY A N 1
ATOM 581 C CA . GLY A 1 79 ? -3.894 -5.615 6.342 1.00 96.25 79 GLY A CA 1
ATOM 582 C C . GLY A 1 79 ? -5.401 -5.858 6.414 1.00 96.25 79 GLY A C 1
ATOM 583 O O . GLY A 1 79 ? -6.035 -5.434 7.376 1.00 96.25 79 GLY A O 1
ATOM 584 N N . TRP A 1 80 ? -5.962 -6.601 5.458 1.00 95.88 80 TRP A N 1
ATOM 585 C CA . TRP A 1 80 ? -7.374 -6.997 5.474 1.00 95.88 80 TRP A CA 1
ATOM 586 C C . TRP A 1 80 ? -7.699 -7.980 6.605 1.00 95.88 80 TRP A C 1
ATOM 588 O O . TRP A 1 80 ? -8.727 -7.826 7.258 1.00 95.88 80 TRP A O 1
ATOM 598 N N . PHE A 1 81 ? -6.824 -8.947 6.896 1.00 96.06 81 PHE A N 1
ATOM 599 C CA . PHE A 1 81 ? -7.003 -9.818 8.065 1.00 96.06 81 PHE A CA 1
ATOM 600 C C . PHE A 1 81 ? -6.967 -9.026 9.372 1.00 96.06 81 PHE A C 1
ATOM 602 O O . PHE A 1 81 ? -7.843 -9.197 10.212 1.00 96.06 81 PHE A O 1
ATOM 609 N N . ALA A 1 82 ? -5.997 -8.121 9.518 1.00 93.44 82 ALA A N 1
ATOM 610 C CA . ALA A 1 82 ? -5.893 -7.230 10.668 1.00 93.44 82 ALA A CA 1
ATOM 611 C C . ALA A 1 82 ? -7.084 -6.263 10.780 1.00 93.44 82 ALA A C 1
ATOM 613 O O . ALA A 1 82 ? -7.356 -5.771 11.870 1.00 93.44 82 ALA A O 1
ATOM 614 N N . LEU A 1 83 ? -7.773 -5.979 9.668 1.00 92.69 83 LEU A N 1
ATOM 615 C CA . LEU A 1 83 ? -8.980 -5.160 9.671 1.00 92.69 83 LEU A CA 1
ATOM 616 C C . LEU A 1 83 ? -10.168 -5.890 10.319 1.00 92.69 83 LEU A C 1
ATOM 618 O O . LEU A 1 83 ? -10.959 -5.264 11.022 1.00 92.69 83 LEU A O 1
ATOM 622 N N . VAL A 1 84 ? -10.294 -7.191 10.039 1.00 91.69 84 VAL A N 1
ATOM 623 C CA . VAL A 1 84 ? -11.433 -8.039 10.436 1.00 91.69 84 VAL A CA 1
ATOM 624 C C . VAL A 1 84 ? -11.267 -8.651 11.834 1.00 91.69 84 VAL A C 1
ATOM 626 O O . VAL A 1 84 ? -12.275 -8.895 12.495 1.00 91.69 84 VAL A O 1
ATOM 629 N N . LEU A 1 85 ? -10.026 -8.914 12.257 1.00 86.56 85 LEU A N 1
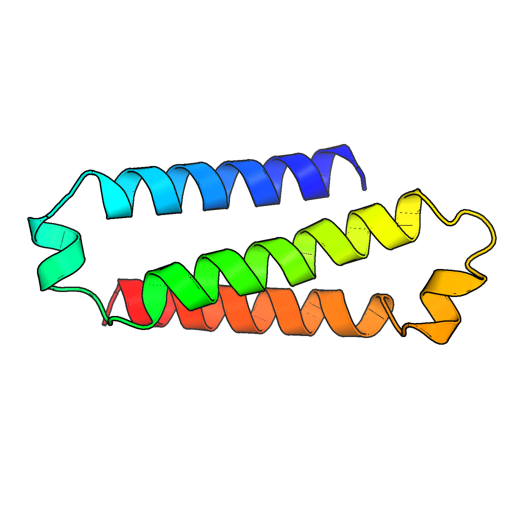ATOM 630 C CA . LEU A 1 85 ? -9.662 -9.422 13.589 1.00 86.56 85 LEU A CA 1
ATOM 631 C C . LEU A 1 85 ? -9.682 -8.317 14.651 1.00 86.56 85 LEU A C 1
ATOM 633 O O . LEU A 1 85 ? -10.169 -8.622 15.761 1.00 86.56 85 LEU A O 1
#

Solvent-accessible surface area (backbone atoms only — not comparable to full-atom values): 4359 Å² total; per-residue (Å²): 109,67,68,59,31,50,50,56,39,48,57,53,50,53,51,51,51,56,45,73,75,29,68,73,53,56,73,61,26,41,90,56,11,63,57,28,37,51,53,10,40,48,36,27,28,47,25,53,51,47,53,63,77,32,83,84,38,66,62,35,60,76,67,44,30,73,68,36,29,62,51,10,48,53,33,31,53,52,10,54,51,29,50,75,90

Foldseek 3Di:
DLVVLVVLLVVLVVVLVVCVVDVPLVVVFAPLLNVLSVQLSCQQSVLVVVPVVCVVCPVNVVVVSVVSNVVSVVSNVVSVVRSVD

pLDDT: mean 92.29, std 5.33, range [75.69, 98.0]

Radius of gyration: 14.26 Å; Cα contacts (8 Å, |Δi|>4): 98; chains: 1; bounding box: 34×19×39 Å

Nearest PDB structures (foldseek):
  7a0g-assembly1_III  TM=5.654E-01  e=7.664E+00  Serratia marcescens
  7nsu-assembly1_D  TM=3.078E-01  e=8.140E+00  Escherichia coli

Mean predicted aligned error: 3.66 Å

Secondary structure (DSSP, 8-state):
-HHHHHHHHHHHHHHHHHHHT-HHHHHHS-TTHHHHHHHHHHHHHHHHHHHHH-TT-HHHHHTTHHHHHHHHHHHHHHHHHHHH-

Sequence (85 aa):
AWNSAAHIQLMHAVALLAISQSPSVLARTSRYAAPLMLVGTALFSGSIYGLILDPERTWSRALKLGPITPLGGLTLICGWFALVL